Protein AF-A0A2R6HTC1-F1 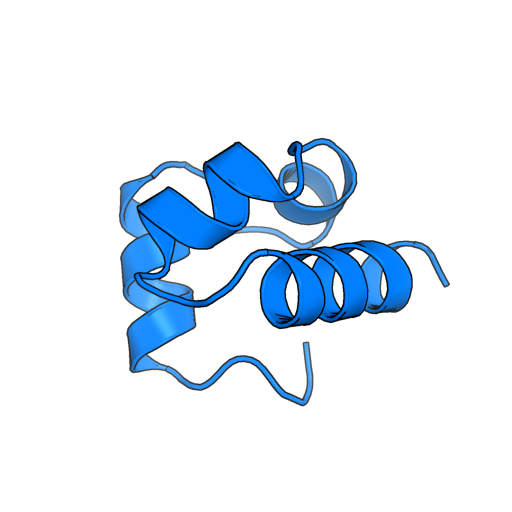(afdb_monomer_lite)

Structure (mmCIF, N/CA/C/O backbone):
data_AF-A0A2R6HTC1-F1
#
_entry.id   AF-A0A2R6HTC1-F1
#
loop_
_atom_site.group_PDB
_atom_site.id
_atom_site.type_symbol
_atom_site.label_atom_id
_atom_site.label_alt_id
_atom_site.label_comp_id
_atom_site.label_asym_id
_atom_site.label_entity_id
_atom_site.label_seq_id
_atom_s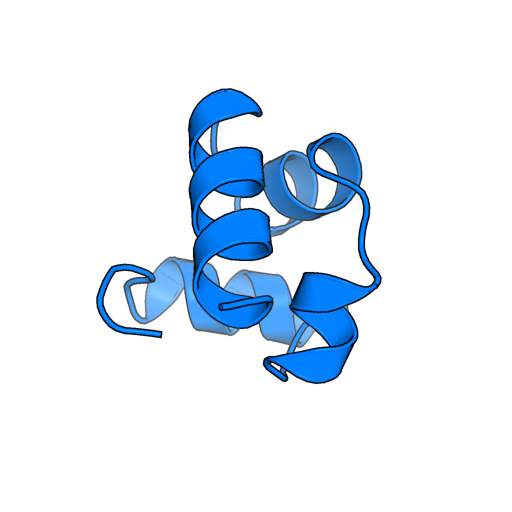ite.pdbx_PDB_ins_code
_atom_site.Cartn_x
_atom_site.Cartn_y
_atom_site.Cartn_z
_atom_site.occupancy
_atom_site.B_iso_or_equiv
_atom_site.auth_seq_id
_atom_site.auth_comp_id
_atom_site.auth_asym_id
_atom_site.auth_atom_id
_atom_site.pdbx_PDB_model_num
ATOM 1 N N . MET A 1 1 ? -0.239 9.733 0.188 1.00 61.75 1 MET A N 1
ATOM 2 C CA . MET A 1 1 ? 0.298 8.444 -0.314 1.00 61.75 1 MET A CA 1
ATOM 3 C C . MET A 1 1 ? 1.722 8.620 -0.852 1.00 61.75 1 MET A C 1
ATOM 5 O O . MET A 1 1 ? 2.092 8.021 -1.857 1.00 61.75 1 MET A O 1
ATOM 9 N N . ASP A 1 2 ? 2.555 9.414 -0.180 1.00 59.59 2 ASP A N 1
ATOM 10 C CA . ASP A 1 2 ? 3.971 9.543 -0.521 1.00 59.59 2 ASP A CA 1
ATOM 11 C C . ASP A 1 2 ? 4.689 8.249 -0.140 1.00 59.59 2 ASP A C 1
ATOM 13 O O . ASP A 1 2 ? 4.895 7.965 1.037 1.00 59.59 2 ASP A O 1
ATOM 17 N N . GLY A 1 3 ? 4.969 7.401 -1.129 1.00 75.31 3 GLY A N 1
ATOM 18 C CA . GLY A 1 3 ? 5.613 6.098 -0.926 1.00 75.31 3 GLY A CA 1
ATOM 19 C C . GLY A 1 3 ? 5.002 4.947 -1.725 1.00 75.31 3 GLY A C 1
ATOM 20 O O . GLY A 1 3 ? 5.631 3.890 -1.827 1.00 75.31 3 GLY A O 1
ATOM 21 N N . ILE A 1 4 ? 3.823 5.152 -2.322 1.00 87.88 4 ILE A N 1
ATOM 22 C CA . ILE A 1 4 ? 3.219 4.223 -3.283 1.00 87.88 4 ILE A CA 1
ATOM 23 C C . ILE A 1 4 ? 3.540 4.743 -4.686 1.00 87.88 4 ILE A C 1
ATOM 25 O O . ILE A 1 4 ? 3.014 5.765 -5.117 1.00 87.88 4 ILE A O 1
ATOM 29 N N . GLY A 1 5 ? 4.456 4.072 -5.387 1.00 90.62 5 GLY A N 1
ATOM 30 C CA . GLY A 1 5 ? 4.798 4.436 -6.766 1.00 90.62 5 GLY A CA 1
ATOM 31 C C . GLY A 1 5 ? 3.624 4.209 -7.734 1.00 90.62 5 GLY A C 1
ATOM 32 O O . GLY A 1 5 ? 2.758 3.381 -7.438 1.00 90.62 5 GLY A O 1
ATOM 33 N N . PRO A 1 6 ? 3.614 4.867 -8.910 1.00 91.50 6 PRO A N 1
ATOM 34 C CA . PRO A 1 6 ? 2.492 4.824 -9.855 1.00 91.50 6 PRO A CA 1
ATOM 35 C C . PRO A 1 6 ? 2.114 3.399 -10.281 1.00 91.50 6 PRO A C 1
ATOM 37 O O . PRO A 1 6 ? 0.933 3.091 -10.367 1.00 91.50 6 PRO A O 1
ATOM 40 N N . THR A 1 7 ? 3.089 2.497 -10.440 1.00 93.31 7 THR A N 1
ATOM 41 C CA . THR A 1 7 ? 2.841 1.078 -10.747 1.00 93.31 7 THR A CA 1
ATOM 42 C C . THR A 1 7 ? 1.988 0.384 -9.683 1.00 93.31 7 THR A C 1
ATOM 44 O O . THR A 1 7 ? 1.025 -0.298 -10.011 1.00 93.31 7 THR A O 1
ATOM 47 N N . HIS A 1 8 ? 2.314 0.569 -8.403 1.00 94.25 8 HIS A N 1
ATOM 48 C CA . HIS A 1 8 ? 1.575 -0.056 -7.303 1.00 94.25 8 HIS A CA 1
ATOM 49 C C . HIS A 1 8 ? 0.209 0.605 -7.123 1.00 94.25 8 HIS A C 1
ATOM 51 O O . HIS A 1 8 ? -0.770 -0.082 -6.869 1.00 94.25 8 HIS A O 1
ATOM 57 N N . ALA A 1 9 ? 0.127 1.926 -7.306 1.00 92.94 9 ALA A N 1
ATOM 58 C CA . ALA A 1 9 ? -1.136 2.652 -7.244 1.00 92.94 9 ALA A CA 1
ATOM 59 C C . ALA A 1 9 ? -2.114 2.201 -8.342 1.00 92.94 9 ALA A C 1
ATOM 61 O O . ALA A 1 9 ? -3.308 2.078 -8.082 1.00 92.94 9 ALA A O 1
ATOM 62 N N . GLU A 1 10 ? -1.620 1.926 -9.552 1.00 94.12 10 GLU A N 1
ATOM 63 C CA . GLU A 1 10 ? -2.449 1.414 -10.644 1.00 94.12 10 GLU A CA 1
ATOM 64 C C . GLU A 1 10 ? -2.944 -0.008 -10.368 1.00 94.12 10 GLU A C 1
ATOM 66 O O . GLU A 1 10 ? -4.129 -0.286 -10.538 1.00 94.12 10 GLU A O 1
ATOM 71 N N . ARG A 1 11 ? -2.070 -0.879 -9.852 1.00 95.38 11 ARG A N 1
ATOM 72 C CA . ARG A 1 11 ? -2.443 -2.239 -9.439 1.00 95.38 11 ARG A CA 1
ATOM 73 C C . ARG A 1 11 ? -3.481 -2.243 -8.316 1.00 95.38 11 ARG A C 1
ATOM 75 O O . ARG A 1 11 ? -4.505 -2.905 -8.431 1.00 95.38 11 ARG A O 1
ATOM 82 N N . LEU A 1 12 ? -3.265 -1.437 -7.277 1.00 95.31 12 LEU A N 1
ATOM 83 C CA . LEU A 1 12 ? -4.217 -1.276 -6.177 1.00 95.31 12 LEU A CA 1
ATOM 84 C C . LEU A 1 12 ? -5.561 -0.752 -6.681 1.00 95.31 12 LEU A C 1
ATOM 86 O O . LEU A 1 12 ? -6.602 -1.272 -6.301 1.00 95.31 12 LEU A O 1
ATOM 90 N N . ARG A 1 13 ? -5.557 0.222 -7.597 1.00 94.38 13 ARG A N 1
ATOM 91 C CA . ARG A 1 13 ? -6.788 0.727 -8.214 1.00 94.38 13 ARG A CA 1
ATOM 92 C C . ARG A 1 13 ? -7.511 -0.344 -9.038 1.00 94.38 13 ARG A C 1
ATOM 94 O O . ARG A 1 13 ? -8.736 -0.367 -9.012 1.00 94.38 13 ARG A O 1
ATOM 101 N N . ALA A 1 14 ? -6.784 -1.215 -9.737 1.00 95.56 14 ALA A N 1
ATOM 102 C CA . ALA A 1 14 ? -7.365 -2.348 -10.462 1.00 95.56 14 ALA A CA 1
ATOM 103 C C . ALA A 1 14 ? -7.986 -3.405 -9.529 1.00 95.56 14 ALA A C 1
ATOM 105 O O . ALA A 1 14 ? -8.862 -4.147 -9.960 1.00 95.56 14 ALA A O 1
ATOM 106 N N . ALA A 1 15 ? -7.563 -3.439 -8.263 1.00 95.19 15 ALA A N 1
ATOM 107 C CA . ALA A 1 15 ? -8.116 -4.278 -7.201 1.00 95.19 15 ALA A CA 1
ATOM 108 C C . ALA A 1 15 ? -9.169 -3.553 -6.332 1.00 95.19 15 ALA A C 1
ATOM 110 O O . ALA A 1 15 ? -9.397 -3.951 -5.195 1.00 95.19 15 ALA A O 1
ATOM 111 N N . ASP A 1 16 ? -9.767 -2.460 -6.822 1.00 95.00 16 ASP A N 1
ATOM 112 C CA . ASP A 1 16 ? -10.717 -1.606 -6.086 1.00 95.00 16 ASP A CA 1
ATOM 113 C C . ASP A 1 16 ? -10.137 -0.886 -4.843 1.00 95.00 16 ASP A C 1
ATOM 115 O O . ASP A 1 16 ? -10.851 -0.209 -4.104 1.00 95.00 16 ASP A O 1
ATOM 119 N N . ILE A 1 17 ? -8.815 -0.886 -4.651 1.00 95.31 17 ILE A N 1
ATOM 120 C CA . ILE A 1 17 ? -8.090 -0.184 -3.573 1.00 95.31 17 ILE A CA 1
ATOM 121 C C . ILE A 1 17 ? -7.526 1.145 -4.109 1.00 95.31 17 ILE A C 1
ATOM 123 O O . ILE A 1 17 ? -6.339 1.455 -4.045 1.00 95.31 17 ILE A O 1
ATOM 127 N N . GLY A 1 18 ? -8.391 1.956 -4.719 1.00 91.44 18 GLY A N 1
ATOM 128 C CA . GLY A 1 18 ? -7.982 3.185 -5.412 1.00 91.44 18 GLY A CA 1
ATOM 129 C C . GLY A 1 18 ? -7.844 4.431 -4.530 1.00 91.44 18 GLY A C 1
ATOM 130 O O . GLY A 1 18 ? -7.375 5.465 -5.014 1.00 91.44 18 GLY A O 1
ATOM 131 N N . THR A 1 19 ? -8.285 4.373 -3.271 1.00 93.44 19 THR A N 1
ATOM 132 C CA . THR A 1 19 ? -8.379 5.534 -2.373 1.00 93.44 19 THR A CA 1
ATOM 133 C C . THR A 1 19 ? -7.700 5.266 -1.032 1.00 93.44 19 THR A C 1
ATOM 135 O O . THR A 1 19 ? -7.466 4.119 -0.656 1.00 93.44 19 THR A O 1
ATOM 138 N N . ALA A 1 20 ? -7.391 6.335 -0.290 1.00 92.88 20 ALA A N 1
ATOM 139 C CA . ALA A 1 20 ? -6.827 6.213 1.055 1.00 92.88 20 ALA A CA 1
ATOM 140 C C . ALA A 1 20 ? -7.793 5.508 2.019 1.00 92.88 20 ALA A C 1
ATOM 142 O O . ALA A 1 20 ? -7.336 4.746 2.859 1.00 92.88 20 ALA A O 1
ATOM 143 N N . ALA A 1 21 ? -9.105 5.711 1.856 1.00 94.25 21 ALA A N 1
ATOM 144 C CA . ALA A 1 21 ? -10.129 5.034 2.648 1.00 94.25 21 ALA A CA 1
ATOM 145 C C . ALA A 1 21 ? -10.149 3.526 2.360 1.00 94.25 21 ALA A C 1
ATOM 147 O O . ALA A 1 21 ? -9.983 2.734 3.279 1.00 94.25 21 ALA A O 1
ATOM 148 N N . ASN A 1 22 ? -10.213 3.134 1.082 1.00 94.50 22 ASN A N 1
ATOM 149 C CA . ASN A 1 22 ? -10.212 1.720 0.693 1.00 94.50 22 ASN A CA 1
ATOM 150 C C . ASN A 1 22 ? -8.934 1.027 1.178 1.00 94.50 22 ASN A C 1
ATOM 152 O O . ASN A 1 22 ? -8.980 -0.089 1.686 1.00 94.50 22 ASN A O 1
ATOM 156 N N . LEU A 1 23 ? -7.789 1.706 1.058 1.00 94.56 23 LEU A N 1
ATOM 1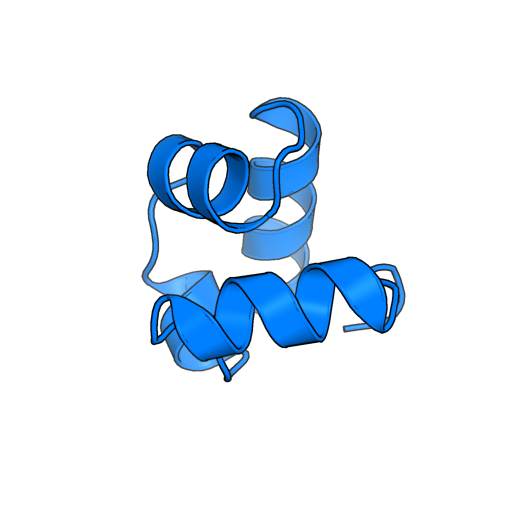57 C CA . LEU A 1 23 ? -6.517 1.201 1.559 1.00 94.56 23 LEU A CA 1
ATOM 158 C C . LEU A 1 23 ? -6.518 1.073 3.087 1.00 94.56 23 LEU A C 1
ATOM 160 O O . LEU A 1 23 ? -6.045 0.071 3.605 1.00 94.56 23 LEU A O 1
ATOM 164 N N . ALA A 1 24 ? -7.061 2.055 3.808 1.00 95.25 24 ALA A N 1
ATOM 165 C CA . ALA A 1 24 ? -7.163 2.015 5.262 1.00 95.25 24 ALA A CA 1
ATOM 166 C C . ALA A 1 24 ? -8.086 0.893 5.758 1.00 95.25 24 ALA A C 1
ATOM 168 O O . ALA A 1 24 ? -7.844 0.379 6.845 1.00 95.25 24 ALA A O 1
ATOM 169 N N . GLU A 1 25 ? -9.116 0.520 5.000 1.00 96.00 25 GLU A N 1
ATOM 170 C CA . GLU A 1 25 ? -10.054 -0.561 5.338 1.00 96.00 25 GLU A CA 1
ATOM 171 C C . GLU A 1 25 ? -9.576 -1.953 4.895 1.00 96.00 25 GLU A C 1
ATOM 173 O O . GLU A 1 25 ? -10.099 -2.954 5.377 1.00 96.00 25 GLU A O 1
ATOM 178 N N . SER A 1 26 ? -8.575 -2.028 4.014 1.00 96.56 26 SER A N 1
ATOM 179 C CA . SER A 1 26 ? -8.045 -3.293 3.497 1.00 96.56 26 SER A CA 1
ATOM 180 C C . SER A 1 26 ? -7.079 -3.975 4.469 1.00 96.56 26 SER A C 1
ATOM 182 O O . SER A 1 26 ? -6.348 -3.320 5.216 1.00 96.56 26 SER A O 1
ATOM 184 N N . ASP A 1 27 ? -7.016 -5.304 4.396 1.00 95.81 27 ASP A N 1
ATOM 185 C CA . ASP A 1 27 ? -6.025 -6.103 5.117 1.00 95.81 27 ASP A CA 1
ATOM 186 C C . ASP A 1 27 ? -4.632 -6.02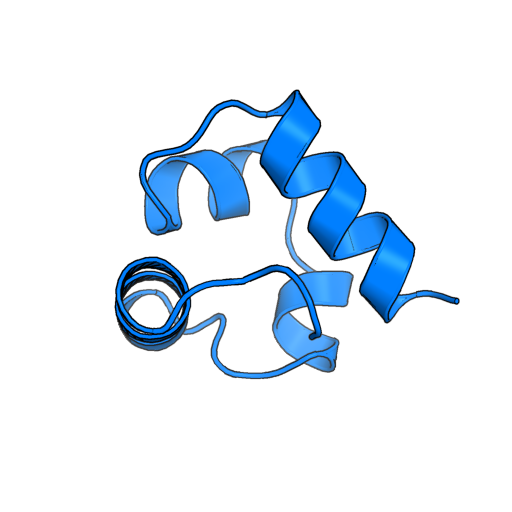9 4.458 1.00 95.81 27 ASP A C 1
ATOM 188 O O . ASP A 1 27 ? -4.534 -5.953 3.226 1.00 95.81 27 ASP A O 1
ATOM 192 N N . PRO A 1 28 ? -3.535 -6.115 5.240 1.00 96.50 28 PRO A N 1
ATOM 193 C CA . PRO A 1 28 ? -2.172 -6.101 4.707 1.00 96.50 28 PRO A CA 1
ATOM 194 C C . PRO A 1 28 ? -1.913 -7.179 3.655 1.00 96.50 28 PRO A C 1
ATOM 196 O O . PRO A 1 28 ? -1.219 -6.907 2.682 1.00 96.50 28 PRO A O 1
ATOM 199 N N . GLU A 1 29 ? -2.488 -8.374 3.812 1.00 97.25 29 GLU A N 1
ATOM 200 C CA . GLU A 1 29 ? -2.316 -9.466 2.845 1.00 97.25 29 GLU A CA 1
ATOM 201 C C . GLU A 1 29 ? -3.019 -9.170 1.515 1.00 97.25 29 GLU A C 1
ATOM 203 O O . GLU A 1 29 ? -2.430 -9.360 0.455 1.00 97.25 29 GLU A O 1
ATOM 208 N N . THR A 1 30 ? -4.228 -8.603 1.557 1.00 96.62 30 THR A N 1
ATOM 209 C CA . THR A 1 30 ? -4.976 -8.181 0.361 1.00 96.62 30 THR A CA 1
ATOM 210 C C . THR A 1 30 ? -4.237 -7.085 -0.402 1.00 96.62 30 THR A C 1
ATOM 212 O 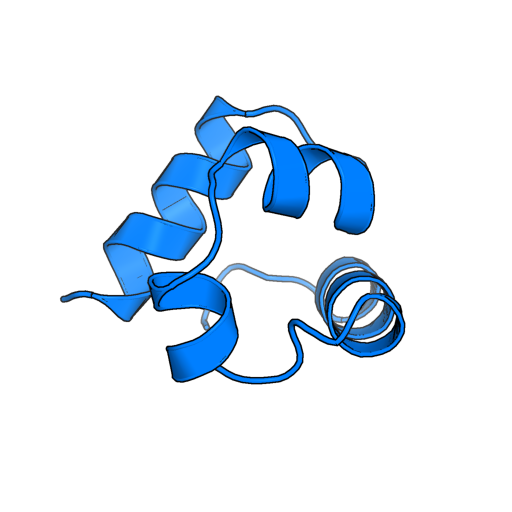O . THR A 1 30 ? -4.125 -7.125 -1.624 1.00 96.62 30 THR A O 1
ATOM 215 N N . VAL A 1 31 ? -3.694 -6.101 0.317 1.00 96.75 31 VAL A N 1
ATOM 216 C CA . VAL A 1 31 ? -2.911 -5.008 -0.276 1.00 96.75 31 VAL A CA 1
ATOM 217 C C . VAL A 1 31 ? -1.585 -5.524 -0.840 1.00 96.75 31 VAL A C 1
ATOM 219 O O . VAL A 1 31 ? -1.148 -5.060 -1.893 1.00 96.75 31 VAL A O 1
ATOM 222 N N . ALA A 1 32 ? -0.944 -6.469 -0.149 1.00 97.12 32 ALA A N 1
ATOM 223 C CA . ALA A 1 32 ? 0.300 -7.096 -0.577 1.00 97.12 32 ALA A CA 1
ATOM 224 C C . ALA A 1 32 ? 0.120 -7.874 -1.885 1.00 97.12 32 ALA A C 1
ATOM 226 O O . ALA A 1 32 ? 0.890 -7.661 -2.820 1.00 97.12 32 ALA A O 1
ATOM 227 N N . ASP A 1 33 ? -0.927 -8.695 -1.969 1.00 97.25 33 ASP A N 1
ATOM 228 C CA . ASP A 1 33 ? -1.279 -9.450 -3.172 1.00 97.25 33 ASP A CA 1
ATOM 229 C C . ASP A 1 33 ? -1.637 -8.511 -4.332 1.00 97.25 33 ASP A C 1
ATOM 231 O O . ASP A 1 33 ? -1.028 -8.568 -5.401 1.00 97.25 33 ASP A O 1
ATOM 235 N N . ALA A 1 34 ? -2.526 -7.542 -4.084 1.00 96.88 34 ALA A N 1
ATOM 236 C CA . ALA A 1 34 ? -2.959 -6.585 -5.096 1.00 96.88 34 ALA A CA 1
ATOM 237 C C . ALA A 1 34 ? -1.802 -5.748 -5.659 1.00 96.88 34 ALA A C 1
ATOM 239 O O . ALA A 1 34 ? -1.750 -5.488 -6.858 1.00 96.88 34 ALA A O 1
ATOM 240 N N . ALA A 1 35 ? -0.871 -5.301 -4.814 1.00 95.75 35 ALA A N 1
ATOM 241 C CA . ALA A 1 35 ? 0.259 -4.486 -5.252 1.00 95.75 35 ALA A CA 1
ATOM 242 C C . ALA A 1 35 ? 1.480 -5.305 -5.701 1.00 95.75 35 ALA A C 1
ATOM 244 O O . ALA A 1 35 ? 2.393 -4.709 -6.286 1.00 95.75 35 ALA A O 1
ATOM 245 N N . ASP A 1 36 ? 1.489 -6.624 -5.476 1.00 96.25 36 ASP A N 1
ATOM 246 C CA . ASP A 1 36 ? 2.641 -7.514 -5.674 1.00 96.25 36 ASP A CA 1
ATOM 247 C C . ASP A 1 36 ? 3.859 -7.020 -4.860 1.00 96.25 36 ASP A C 1
ATOM 249 O O . ASP A 1 36 ? 4.927 -6.676 -5.370 1.00 96.25 36 ASP A O 1
ATOM 253 N N . VAL A 1 37 ? 3.645 -6.893 -3.545 1.00 95.69 37 VAL A N 1
ATOM 254 C CA . VAL A 1 37 ? 4.644 -6.484 -2.541 1.00 95.69 37 VAL A CA 1
ATOM 255 C C . VAL A 1 37 ? 4.582 -7.391 -1.311 1.00 95.69 37 VAL A C 1
ATOM 257 O O . VAL A 1 37 ? 3.662 -8.180 -1.151 1.00 95.69 37 VAL A O 1
ATOM 260 N N . GLY A 1 38 ? 5.553 -7.272 -0.402 1.00 96.50 38 GLY A N 1
ATOM 261 C CA . GLY A 1 38 ? 5.511 -7.988 0.879 1.00 96.50 38 GLY A CA 1
ATOM 262 C C . GLY A 1 38 ? 4.522 -7.383 1.896 1.00 96.50 38 GLY A C 1
ATOM 263 O O . GLY A 1 38 ? 4.291 -6.165 1.863 1.00 96.50 38 GLY A O 1
ATOM 264 N N . PRO A 1 39 ? 4.007 -8.190 2.847 1.00 94.56 39 PRO A N 1
ATOM 265 C CA . PRO A 1 39 ? 3.014 -7.768 3.842 1.00 94.56 39 PRO A CA 1
ATOM 266 C C . PRO A 1 39 ? 3.498 -6.616 4.734 1.00 94.56 39 PRO A C 1
ATOM 268 O O . PRO A 1 39 ? 2.734 -5.687 4.977 1.00 94.56 39 PRO A O 1
ATOM 271 N N . ASP A 1 40 ? 4.780 -6.574 5.118 1.00 95.75 40 ASP A N 1
ATOM 272 C CA . ASP A 1 40 ? 5.348 -5.457 5.895 1.00 95.75 40 ASP A CA 1
ATOM 273 C C . ASP A 1 40 ? 5.223 -4.104 5.175 1.00 95.75 40 ASP A C 1
ATOM 275 O O . ASP A 1 40 ? 5.035 -3.045 5.785 1.00 95.75 40 ASP A O 1
ATOM 279 N N . ARG A 1 41 ? 5.347 -4.115 3.840 1.00 94.19 41 ARG A N 1
ATOM 280 C CA . ARG A 1 41 ? 5.230 -2.898 3.030 1.00 94.19 41 ARG A CA 1
ATOM 281 C C . ARG A 1 41 ? 3.780 -2.445 2.943 1.00 94.19 41 ARG A C 1
ATOM 283 O O . ARG A 1 41 ? 3.518 -1.249 3.071 1.00 94.19 41 ARG A O 1
ATOM 290 N N . ALA A 1 42 ? 2.873 -3.394 2.744 1.00 96.44 42 ALA A N 1
ATOM 291 C CA . ALA A 1 42 ? 1.442 -3.151 2.738 1.00 96.44 42 ALA A C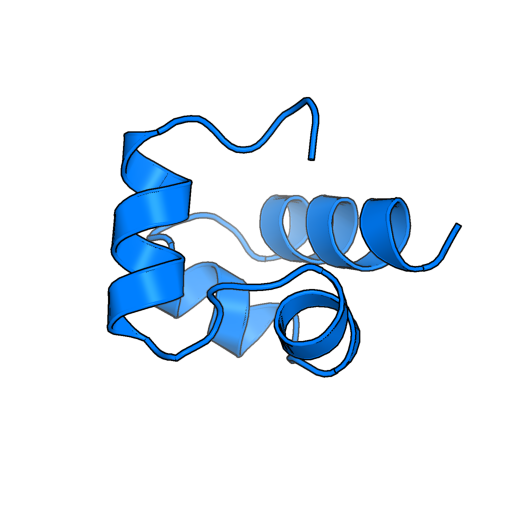A 1
ATOM 292 C C . ALA A 1 42 ? 0.962 -2.591 4.086 1.00 96.44 42 ALA A C 1
ATOM 294 O O . ALA A 1 42 ? 0.311 -1.548 4.115 1.00 96.44 42 ALA A O 1
ATOM 295 N N . GLU A 1 43 ? 1.375 -3.195 5.203 1.00 95.94 43 GLU A N 1
ATOM 296 C CA . GLU A 1 43 ? 1.048 -2.725 6.552 1.00 95.94 43 GLU A CA 1
ATOM 297 C C . GLU A 1 43 ? 1.527 -1.286 6.781 1.00 95.94 43 GLU A C 1
ATOM 299 O O . GLU A 1 43 ? 0.791 -0.447 7.306 1.00 95.94 43 GLU A O 1
ATOM 304 N N . LYS A 1 44 ? 2.742 -0.954 6.327 1.00 94.94 44 LYS A N 1
ATOM 305 C CA . LYS A 1 44 ? 3.256 0.417 6.412 1.00 94.94 44 LYS A CA 1
ATOM 306 C C . LYS A 1 44 ? 2.377 1.407 5.646 1.00 94.94 44 LYS A C 1
ATOM 308 O O . LYS A 1 44 ? 2.127 2.498 6.154 1.00 94.94 44 LYS A O 1
ATOM 313 N N . TRP A 1 45 ? 1.925 1.053 4.444 1.00 95.25 45 TRP A N 1
ATOM 314 C CA . TRP A 1 45 ? 1.042 1.912 3.657 1.00 95.25 45 TRP A CA 1
ATOM 315 C C . TRP A 1 45 ? -0.324 2.097 4.317 1.00 95.25 45 TRP A C 1
ATOM 317 O O . TRP A 1 45 ? -0.794 3.230 4.391 1.00 95.25 45 TRP A O 1
ATOM 327 N N . ILE A 1 46 ? -0.916 1.022 4.846 1.00 95.12 46 ILE A N 1
ATOM 328 C CA . ILE A 1 46 ? -2.190 1.057 5.581 1.00 95.12 46 ILE A CA 1
ATOM 329 C C . ILE A 1 46 ? -2.066 1.951 6.817 1.00 95.12 46 ILE A C 1
ATOM 331 O O . ILE A 1 46 ? -2.903 2.821 7.043 1.00 95.12 46 ILE A O 1
ATOM 335 N N . ARG A 1 47 ? -0.994 1.787 7.601 1.00 94.31 47 ARG A N 1
ATOM 336 C CA . ARG A 1 47 ? -0.735 2.627 8.775 1.00 94.31 47 ARG A CA 1
ATOM 337 C C . ARG A 1 47 ? -0.588 4.097 8.392 1.00 94.31 47 ARG A C 1
ATOM 339 O O . ARG A 1 47 ? -1.226 4.934 9.011 1.00 94.31 47 ARG A O 1
ATOM 346 N N . GLN A 1 48 ? 0.169 4.397 7.338 1.00 92.12 48 GLN A N 1
ATOM 347 C CA . GLN A 1 48 ? 0.404 5.769 6.878 1.00 92.12 48 GLN A CA 1
ATOM 348 C C . GLN A 1 48 ? -0.880 6.500 6.451 1.00 92.12 48 GLN A C 1
ATOM 350 O O . GLN A 1 48 ? -0.926 7.720 6.543 1.00 92.12 48 GLN A O 1
ATOM 355 N N . VAL A 1 49 ? -1.901 5.799 5.944 1.00 93.00 49 VAL A N 1
ATOM 356 C CA . VAL A 1 49 ? -3.181 6.433 5.567 1.00 93.00 49 VAL A CA 1
ATOM 357 C C . VAL A 1 49 ? -4.189 6.531 6.716 1.00 93.00 49 VAL A C 1
ATOM 359 O O . VAL A 1 49 ? -5.230 7.158 6.540 1.00 93.00 49 VAL A O 1
ATOM 362 N N . ARG A 1 50 ? -3.902 5.906 7.866 1.00 90.00 50 ARG A N 1
ATOM 363 C CA . ARG A 1 50 ? -4.714 5.981 9.093 1.00 90.00 50 ARG A CA 1
ATOM 364 C C . ARG A 1 50 ? -4.232 7.061 10.071 1.00 90.00 50 ARG A C 1
ATOM 366 O O . ARG A 1 50 ? -4.956 7.356 11.019 1.00 90.00 50 ARG A O 1
ATOM 373 N N . GLU A 1 51 ? -3.028 7.593 9.864 1.00 85.81 51 GLU A N 1
ATOM 374 C CA . GLU A 1 51 ? -2.482 8.759 10.580 1.00 85.81 51 GLU A CA 1
ATOM 375 C C . GLU A 1 51 ? -2.994 10.073 9.977 1.00 85.81 51 GLU A C 1
ATOM 377 O O . GLU A 1 51 ? -3.326 10.981 10.773 1.00 85.81 51 GLU A O 1
#

Radius of gyration: 9.12 Å; chains: 1; bounding box: 16×19×21 Å

Sequence (51 aa):
MDGIGPTHAERLRAADIGTAANLAESDPETVADAADVGPDRAEKWIRQVRE

pLDDT: mean 92.79, std 7.37, range [59.59, 97.25]

Secondary structure (DSSP, 8-state):
-TT--HHHHHHHHHTT--SHHHHHHS-HHHHHHHHT--HHHHHHHHHHHH-

Foldseek 3Di:
DVPQDPLLLVLCVVVVNNDLVSLLPDQLVSSCVSSVHDSVSSVVSNVVSVD